Protein AF-0000000069704920 (afdb_homodimer)

Organism: NCBI:txid1187080

pLDDT: mean 87.67, std 16.14, range [35.16, 98.75]

Structure (mmCIF, N/CA/C/O backbone):
data_AF-0000000069704920-model_v1
#
loop_
_entity.id
_entity.type
_entity.pdbx_description
1 polymer 'Phospholipase D-like protein'
#
loop_
_atom_site.group_PDB
_atom_site.id
_atom_site.type_symbol
_atom_site.label_atom_id
_atom_site.label_alt_id
_atom_site.label_comp_id
_atom_site.label_asym_id
_atom_site.label_entity_id
_atom_site.label_seq_id
_atom_site.pdbx_PDB_ins_code
_atom_site.Cartn_x
_atom_site.Cartn_y
_atom_site.Cartn_z
_atom_site.occupancy
_atom_site.B_iso_or_equiv
_atom_site.auth_seq_id
_atom_site.auth_comp_id
_atom_site.auth_asym_id
_atom_site.auth_atom_id
_atom_site.pdbx_PDB_model_num
ATOM 1 N N . MET A 1 1 ? -6.465 -25.438 -20.734 1 35.16 1 MET A N 1
ATOM 2 C CA . MET A 1 1 ? -6.168 -24.484 -19.672 1 35.16 1 MET A CA 1
ATOM 3 C C . MET A 1 1 ? -4.793 -24.75 -19.062 1 35.16 1 MET A C 1
ATOM 5 O O . MET A 1 1 ? -4.578 -2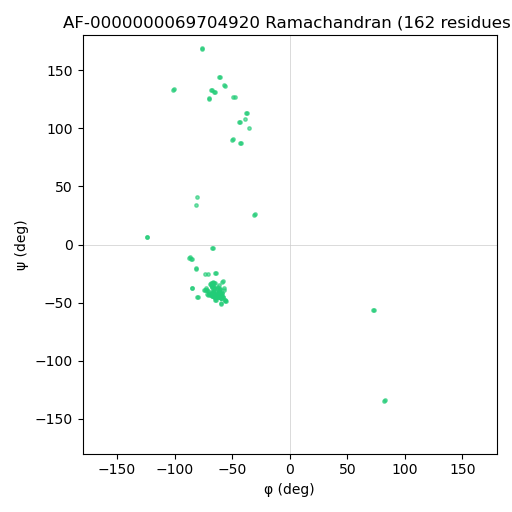5.797 -18.438 1 35.16 1 MET A O 1
ATOM 9 N N . GLU A 1 2 ? -3.732 -24.688 -19.875 1 39.25 2 GLU A N 1
ATOM 10 C CA . GLU A 1 2 ? -2.396 -25.156 -19.516 1 39.25 2 GLU A CA 1
ATOM 11 C C . GLU A 1 2 ? -2.088 -24.844 -18.047 1 39.25 2 GLU A C 1
ATOM 13 O O . GLU A 1 2 ? -2.598 -23.859 -17.5 1 39.25 2 GLU A O 1
ATOM 18 N N . ASN A 1 3 ? -1.941 -25.766 -17.156 1 41.88 3 ASN A N 1
ATOM 19 C CA . ASN A 1 3 ? -1.602 -25.672 -15.742 1 41.88 3 ASN A CA 1
ATOM 20 C C . ASN A 1 3 ? -0.701 -24.469 -15.453 1 41.88 3 ASN A C 1
ATOM 22 O O . ASN A 1 3 ? 0.525 -24.594 -15.438 1 41.88 3 ASN A O 1
ATOM 26 N N . SER A 1 4 ? -0.689 -23.297 -16.281 1 53.38 4 SER A N 1
ATOM 27 C CA . SER A 1 4 ? 0.261 -22.203 -16.391 1 53.38 4 SER A CA 1
ATOM 28 C C . SER A 1 4 ? 0.622 -21.641 -15.016 1 53.38 4 SER A C 1
ATOM 30 O O . SER A 1 4 ? -0.26 -21.266 -14.242 1 53.38 4 SER A O 1
ATOM 32 N N . THR A 1 5 ? 1.651 -22.172 -14.414 1 72.94 5 THR A N 1
ATOM 33 C CA . THR A 1 5 ? 2.23 -21.75 -13.141 1 72.94 5 THR A CA 1
ATOM 34 C C . THR A 1 5 ? 2.322 -20.234 -13.062 1 72.94 5 THR A C 1
ATOM 36 O O . THR A 1 5 ? 2.764 -19.578 -14.008 1 72.94 5 THR A O 1
ATOM 39 N N . ILE A 1 6 ? 1.363 -19.516 -12.633 1 82.62 6 ILE A N 1
ATOM 40 C CA . ILE A 1 6 ? 1.414 -18.078 -12.391 1 82.62 6 ILE A CA 1
ATOM 41 C C . ILE A 1 6 ? 2.719 -17.719 -11.68 1 82.62 6 ILE A C 1
ATOM 43 O O . ILE A 1 6 ? 2.971 -18.172 -10.562 1 82.62 6 ILE A O 1
ATOM 47 N N . PRO A 1 7 ? 3.609 -17.109 -12.5 1 89.88 7 PRO A N 1
ATOM 48 C CA . PRO A 1 7 ? 4.887 -16.734 -11.875 1 89.88 7 PRO A CA 1
ATOM 49 C C . PRO A 1 7 ? 4.719 -15.844 -10.648 1 89.88 7 PRO A C 1
ATOM 51 O O . PRO A 1 7 ? 3.83 -14.992 -10.625 1 89.88 7 PRO A O 1
ATOM 54 N N . VAL A 1 8 ? 5.445 -16.156 -9.672 1 94.12 8 VAL A N 1
ATOM 55 C CA . VAL A 1 8 ? 5.504 -15.312 -8.477 1 94.12 8 VAL A CA 1
ATOM 56 C C . VAL A 1 8 ? 6.121 -13.961 -8.828 1 94.12 8 VAL A C 1
ATOM 58 O O . VAL A 1 8 ? 7.121 -13.891 -9.547 1 94.12 8 VAL A O 1
ATOM 61 N N . MET A 1 9 ? 5.465 -12.883 -8.414 1 96.75 9 MET A N 1
ATOM 62 C CA . MET A 1 9 ? 6.027 -11.547 -8.602 1 96.75 9 MET A CA 1
ATOM 63 C C . MET A 1 9 ? 7.277 -11.352 -7.75 1 96.75 9 MET A C 1
ATOM 65 O O . MET A 1 9 ? 7.281 -11.695 -6.566 1 96.75 9 MET A O 1
ATOM 69 N N . SER A 1 10 ? 8.297 -10.852 -8.297 1 97.62 10 SER A N 1
ATOM 70 C CA . SER A 1 10 ? 9.539 -10.594 -7.566 1 97.62 10 SER A CA 1
ATOM 71 C C . SER A 1 10 ? 9.414 -9.352 -6.688 1 97.62 10 SER A C 1
ATOM 73 O O . SER A 1 10 ? 8.492 -8.555 -6.855 1 97.62 10 SER A O 1
ATOM 75 N N . ILE A 1 11 ? 10.398 -9.195 -5.812 1 98.31 11 ILE A N 1
ATOM 76 C CA . ILE A 1 11 ? 10.453 -8.008 -4.961 1 98.31 11 ILE A CA 1
ATOM 77 C C . ILE A 1 11 ? 10.602 -6.758 -5.824 1 98.31 11 ILE A C 1
ATOM 79 O O . ILE A 1 11 ? 9.938 -5.746 -5.582 1 98.31 11 ILE A O 1
ATOM 83 N N . LYS A 1 12 ? 11.422 -6.805 -6.824 1 98.25 12 LYS A N 1
ATOM 84 C CA . LYS A 1 12 ? 11.633 -5.676 -7.723 1 98.25 12 LYS A CA 1
ATOM 85 C C . LYS A 1 12 ? 10.344 -5.301 -8.445 1 98.25 12 LYS A C 1
ATOM 87 O O . LYS A 1 12 ? 10.039 -4.117 -8.602 1 98.25 12 LYS A O 1
ATOM 92 N N . ASP A 1 13 ? 9.625 -6.254 -8.906 1 98 13 ASP A N 1
ATOM 93 C CA . ASP A 1 13 ? 8.359 -6.004 -9.586 1 98 13 ASP A CA 1
ATOM 94 C C . ASP A 1 13 ? 7.375 -5.281 -8.664 1 98 13 ASP A C 1
ATOM 96 O O . ASP A 1 13 ? 6.688 -4.352 -9.086 1 98 13 ASP A O 1
ATOM 100 N N . TRP A 1 14 ? 7.297 -5.672 -7.453 1 98.56 14 TRP A N 1
ATOM 101 C CA . TRP A 1 14 ? 6.414 -5.047 -6.473 1 98.56 14 TRP A CA 1
ATOM 102 C C . TRP A 1 14 ? 6.867 -3.623 -6.164 1 98.56 14 TRP A C 1
ATOM 104 O O . TRP A 1 14 ? 6.039 -2.73 -5.965 1 98.56 14 TRP A O 1
ATOM 114 N N . MET A 1 15 ? 8.18 -3.541 -6.074 1 98.5 15 MET A N 1
ATOM 115 C CA . MET A 1 15 ? 8.703 -2.195 -5.848 1 98.5 15 MET A CA 1
ATOM 116 C C . MET A 1 15 ? 8.219 -1.234 -6.93 1 98.5 15 MET A C 1
ATOM 118 O O . MET A 1 15 ? 7.762 -0.132 -6.625 1 98.5 15 MET A O 1
ATOM 122 N N . ILE A 1 16 ? 8.336 -1.607 -8.109 1 98.19 16 ILE A N 1
ATOM 123 C CA . ILE A 1 16 ? 7.914 -0.777 -9.234 1 98.19 16 ILE A CA 1
ATOM 124 C C . ILE A 1 16 ? 6.402 -0.583 -9.195 1 98.19 16 ILE A C 1
ATOM 126 O O . ILE A 1 16 ? 5.906 0.529 -9.391 1 98.19 16 ILE A O 1
ATOM 130 N N . THR A 1 17 ? 5.656 -1.619 -8.977 1 98.44 17 THR A N 1
ATOM 131 C CA . THR A 1 17 ? 4.199 -1.586 -8.914 1 98.44 17 THR A CA 1
ATOM 132 C C . THR A 1 17 ? 3.727 -0.58 -7.867 1 98.44 17 THR A C 1
ATOM 134 O O . THR A 1 17 ? 2.873 0.263 -8.148 1 98.44 17 THR A O 1
ATOM 137 N N . ILE A 1 18 ? 4.336 -0.683 -6.672 1 98.19 18 ILE A N 1
ATOM 138 C CA . ILE A 1 18 ? 3.949 0.182 -5.562 1 98.19 18 ILE A CA 1
ATOM 139 C C . ILE A 1 18 ? 4.328 1.627 -5.879 1 98.19 18 ILE A C 1
ATOM 141 O O . ILE A 1 18 ? 3.559 2.551 -5.598 1 98.19 18 ILE A O 1
ATOM 145 N N . LEU A 1 19 ? 5.477 1.833 -6.449 1 97.81 19 LEU A N 1
ATOM 146 C CA . LEU A 1 19 ? 5.938 3.166 -6.82 1 97.81 19 LEU A CA 1
ATOM 147 C C . LEU A 1 19 ? 4.969 3.82 -7.805 1 97.81 19 LEU A C 1
ATOM 149 O O . LEU A 1 19 ? 4.551 4.961 -7.602 1 97.81 19 LEU A O 1
ATOM 153 N N . ILE A 1 20 ? 4.633 3.137 -8.852 1 97.62 20 ILE A N 1
ATOM 154 C CA . ILE A 1 20 ? 3.729 3.656 -9.875 1 97.62 20 ILE A CA 1
ATOM 155 C C . ILE A 1 20 ? 2.367 3.961 -9.25 1 97.62 20 ILE A C 1
ATOM 157 O O . ILE A 1 20 ? 1.757 4.988 -9.547 1 97.62 20 ILE A O 1
ATOM 161 N N . ALA A 1 21 ? 1.911 3.057 -8.367 1 97.5 21 ALA A N 1
ATOM 162 C CA . ALA A 1 21 ? 0.61 3.223 -7.723 1 97.5 21 ALA A CA 1
ATOM 163 C C . ALA A 1 21 ? 0.59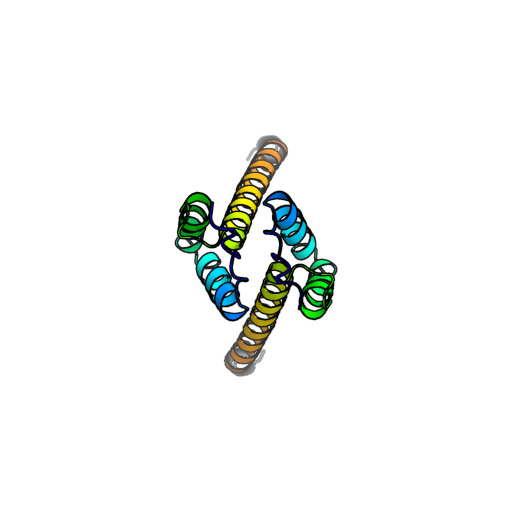3 4.465 -6.836 1 97.5 21 ALA A C 1
ATOM 165 O O . ALA A 1 21 ? -0.47 5.031 -6.57 1 97.5 21 ALA A O 1
ATOM 166 N N . ALA A 1 22 ? 1.773 4.891 -6.367 1 95.56 22 ALA A N 1
ATOM 167 C CA . ALA A 1 22 ? 1.873 6.016 -5.438 1 95.56 22 ALA A CA 1
ATOM 168 C C . ALA A 1 22 ? 1.806 7.348 -6.18 1 95.56 22 ALA A C 1
ATOM 170 O O . ALA A 1 22 ? 1.598 8.398 -5.566 1 95.56 22 ALA A O 1
ATOM 171 N N . ILE A 1 23 ? 2.076 7.359 -7.438 1 93.69 23 ILE A N 1
ATOM 172 C CA . ILE A 1 23 ? 2.004 8.562 -8.25 1 93.69 23 ILE A CA 1
ATOM 173 C C . ILE A 1 23 ? 0.546 8.977 -8.43 1 93.69 23 ILE A C 1
ATOM 175 O O . ILE A 1 23 ? -0.253 8.227 -9 1 93.69 23 ILE A O 1
ATOM 179 N N . PRO A 1 24 ? 0.451 10.156 -8.062 1 92.25 24 PRO A N 1
ATOM 180 C CA . PRO A 1 24 ? -0.933 10.625 -8.164 1 92.25 24 PRO A CA 1
ATOM 181 C C . PRO A 1 24 ? -1.468 10.586 -9.594 1 92.25 24 PRO A C 1
ATOM 183 O O . PRO A 1 24 ? -0.722 10.844 -10.539 1 92.25 24 PRO A O 1
ATOM 186 N N . ILE A 1 25 ? -2.652 10.297 -9.797 1 94.69 25 ILE A N 1
ATOM 187 C CA . ILE A 1 25 ? -3.395 10.211 -11.047 1 94.69 25 ILE A CA 1
ATOM 188 C C . ILE A 1 25 ? -2.961 8.961 -11.82 1 94.69 25 ILE A C 1
ATOM 190 O O . ILE A 1 25 ? -3.795 8.133 -12.188 1 94.69 25 ILE A O 1
ATOM 194 N N . VAL A 1 26 ? -1.521 8.93 -12.07 1 96.44 26 VAL A N 1
ATOM 195 C CA . VAL A 1 26 ? -0.998 7.789 -12.805 1 96.44 26 VAL A CA 1
ATOM 196 C C . VAL A 1 26 ? -1.3 6.5 -12.047 1 96.44 26 VAL A C 1
ATOM 198 O O . VAL A 1 26 ? -1.722 5.504 -12.641 1 96.44 26 VAL A O 1
ATOM 201 N N . GLY A 1 27 ? -1.044 6.527 -10.797 1 96.94 27 GLY A N 1
ATOM 202 C CA . GLY A 1 27 ? -1.294 5.367 -9.953 1 96.94 27 GLY A CA 1
ATOM 203 C C . GLY A 1 27 ? -2.746 4.93 -9.961 1 96.94 27 GLY A C 1
ATOM 204 O O . GLY A 1 27 ? -3.039 3.734 -10.047 1 96.94 27 GLY A O 1
ATOM 205 N N . PHE A 1 28 ? -3.553 5.887 -9.914 1 96.81 28 PHE A N 1
ATOM 206 C CA . PHE A 1 28 ? -4.98 5.586 -9.922 1 96.81 28 PHE A CA 1
ATOM 207 C C . PHE A 1 28 ? -5.387 4.938 -11.242 1 96.81 28 PHE A C 1
ATOM 209 O O . PHE A 1 28 ? -6.113 3.943 -11.25 1 96.81 28 PHE A O 1
ATOM 216 N N . VAL A 1 29 ? -4.953 5.531 -12.312 1 97.31 29 VAL A N 1
ATOM 217 C CA . VAL A 1 29 ? -5.25 4.977 -13.633 1 97.31 29 VAL A CA 1
ATOM 218 C C . VAL A 1 29 ? -4.656 3.574 -13.75 1 97.31 29 VAL A C 1
ATOM 220 O O . VAL A 1 29 ? -5.316 2.652 -14.234 1 97.31 29 VAL A O 1
ATOM 223 N N . MET A 1 30 ? -3.502 3.4 -13.273 1 97.88 30 MET A N 1
ATOM 224 C CA . MET A 1 30 ? -2.809 2.123 -13.406 1 97.88 30 MET A CA 1
ATOM 225 C C . MET A 1 30 ? -3.5 1.041 -12.578 1 97.88 30 MET A C 1
ATOM 227 O O . MET A 1 30 ? -3.52 -0.126 -12.977 1 97.88 30 MET A O 1
ATOM 231 N N . LEU A 1 31 ? -4.066 1.374 -11.484 1 98.12 31 LEU A N 1
ATOM 232 C CA . LEU A 1 31 ? -4.809 0.401 -10.688 1 98.12 31 LEU A CA 1
ATOM 233 C C . LEU A 1 31 ? -5.973 -0.179 -11.484 1 98.12 31 LEU A C 1
ATOM 235 O O . LEU A 1 31 ? -6.277 -1.368 -11.367 1 98.12 31 LEU A O 1
ATOM 239 N N . PHE A 1 32 ? -6.59 0.677 -12.258 1 97.75 32 PHE A N 1
ATOM 240 C CA . PHE A 1 32 ? -7.668 0.183 -13.109 1 97.75 32 PHE A CA 1
ATOM 241 C C . PHE A 1 32 ? -7.121 -0.696 -14.227 1 97.75 32 PHE A C 1
ATOM 243 O O . PHE A 1 32 ? -7.691 -1.744 -14.531 1 97.75 32 PHE A O 1
ATOM 250 N N . VAL A 1 33 ? -6.031 -0.197 -14.781 1 97.12 33 VAL A N 1
ATOM 251 C CA . VAL A 1 33 ? -5.41 -0.951 -15.867 1 97.12 33 VAL A CA 1
ATOM 252 C C . VAL A 1 33 ? -4.965 -2.32 -15.359 1 97.12 33 VAL A C 1
ATOM 254 O O . VAL A 1 33 ? -5.195 -3.338 -16.016 1 97.12 33 VAL A O 1
ATOM 257 N N . TRP A 1 34 ? -4.336 -2.42 -14.156 1 97.88 34 TRP A N 1
ATOM 258 C CA . TRP A 1 34 ? -3.895 -3.693 -13.602 1 97.88 34 TRP A CA 1
ATOM 259 C C . TRP A 1 34 ? -5.086 -4.531 -13.141 1 97.88 34 TRP A C 1
ATOM 261 O O . TRP A 1 34 ? -5.117 -5.746 -13.352 1 97.88 34 TRP A O 1
ATOM 271 N N . GLY A 1 35 ? -6.043 -3.908 -12.492 1 97.75 35 GLY A N 1
ATOM 272 C CA . GLY A 1 35 ? -7.16 -4.617 -11.891 1 97.75 35 GLY A CA 1
ATOM 273 C C . GLY A 1 35 ? -8.07 -5.27 -12.922 1 97.75 35 GLY A C 1
ATOM 274 O O . GLY A 1 35 ? -8.602 -6.355 -12.688 1 97.75 35 GLY A O 1
ATOM 275 N N . PHE A 1 36 ? -8.164 -4.609 -14.07 1 96.44 36 PHE A N 1
ATOM 276 C CA . PHE A 1 36 ? -9.141 -5.074 -15.039 1 96.44 36 PHE A CA 1
ATOM 277 C C . PHE A 1 36 ? -8.477 -5.375 -16.375 1 96.44 36 PHE A C 1
ATOM 279 O O . PHE A 1 36 ? -9.156 -5.516 -17.406 1 96.44 36 PHE A O 1
ATOM 286 N N . GLY A 1 37 ? -7.094 -5.305 -16.453 1 87.5 37 GLY A N 1
ATOM 287 C CA . GLY A 1 37 ? -6.324 -5.473 -17.672 1 87.5 37 GLY A CA 1
ATOM 288 C C . GLY A 1 37 ? -6.395 -6.883 -18.234 1 87.5 37 GLY A C 1
ATOM 289 O O . GLY A 1 37 ? -5.934 -7.137 -19.344 1 87.5 37 GLY A O 1
ATOM 290 N N . GLY A 1 38 ? -6.992 -7.805 -17.703 1 83.44 38 GLY A N 1
ATOM 291 C CA . GLY A 1 38 ? -7.207 -9.125 -18.281 1 83.44 38 GLY A CA 1
ATOM 292 C C . GLY A 1 38 ? -6.016 -10.047 -18.109 1 83.44 38 GLY A C 1
ATOM 293 O O . GLY A 1 38 ? -5.324 -10 -17.094 1 83.44 38 GLY A O 1
ATOM 294 N N . GLY A 1 39 ? -5.586 -10.758 -19.094 1 83.31 39 GLY A N 1
ATOM 295 C CA . GLY A 1 39 ? -4.664 -11.883 -19.031 1 83.31 39 GLY A CA 1
ATOM 296 C C . GLY A 1 39 ? -3.207 -11.461 -19.094 1 83.31 39 GLY A C 1
ATOM 297 O O . GLY A 1 39 ? -2.316 -12.258 -18.781 1 83.31 39 GLY A O 1
ATOM 298 N N . ALA A 1 40 ? -2.979 -10.297 -19.391 1 89.5 40 ALA A N 1
ATOM 299 C CA . ALA A 1 40 ? -1.586 -9.883 -19.531 1 89.5 40 ALA A CA 1
ATOM 300 C C . ALA A 1 40 ? -0.998 -9.484 -18.172 1 89.5 40 ALA A C 1
ATOM 302 O O . ALA A 1 40 ? 0.224 -9.398 -18.031 1 89.5 40 ALA A O 1
ATOM 303 N N . VAL A 1 41 ? -1.82 -9.336 -17.266 1 94.5 41 VAL A N 1
ATOM 304 C CA . VAL A 1 41 ? -1.39 -8.906 -15.93 1 94.5 41 VAL A CA 1
ATOM 305 C C . VAL A 1 41 ? -1.312 -10.117 -15 1 94.5 41 VAL A C 1
ATOM 307 O O . VAL A 1 41 ? -2.178 -10.992 -15.039 1 94.5 41 VAL A O 1
ATOM 310 N N . ASN A 1 42 ? -0.24 -10.211 -14.273 1 95.56 42 ASN A N 1
ATOM 311 C CA . ASN A 1 42 ? -0.138 -11.25 -13.25 1 95.56 42 ASN A CA 1
ATOM 312 C C . ASN A 1 42 ? -1.378 -11.281 -12.367 1 95.56 42 ASN A C 1
ATOM 314 O O . ASN A 1 42 ? -1.794 -10.25 -11.836 1 95.56 42 ASN A O 1
ATOM 318 N N . PRO A 1 43 ? -1.941 -12.406 -12.266 1 95 43 PRO A N 1
ATOM 319 C CA . PRO A 1 43 ? -3.201 -12.492 -11.523 1 95 43 PRO A CA 1
ATOM 320 C C . PRO A 1 43 ? -3.066 -12.016 -10.078 1 95 43 PRO A C 1
ATOM 322 O O . PRO A 1 43 ? -4.023 -11.484 -9.508 1 95 43 PRO A O 1
ATOM 325 N N . ASN A 1 44 ? -1.954 -12.188 -9.477 1 96.56 44 ASN A N 1
ATOM 326 C CA . ASN A 1 44 ? -1.753 -11.68 -8.117 1 96.56 44 ASN A CA 1
ATOM 327 C C . ASN A 1 44 ? -1.752 -10.156 -8.086 1 96.56 44 ASN A C 1
ATOM 329 O O . ASN A 1 44 ? -2.361 -9.555 -7.199 1 96.56 44 ASN A O 1
ATOM 333 N N . LYS A 1 45 ? -1.065 -9.609 -9.016 1 97.75 45 LYS A N 1
ATOM 334 C CA . LYS A 1 45 ? -1.088 -8.156 -9.148 1 97.75 45 LYS A CA 1
ATOM 335 C C . LYS A 1 45 ? -2.498 -7.656 -9.445 1 97.75 45 LYS A C 1
ATOM 337 O O . LYS A 1 45 ? -2.922 -6.629 -8.906 1 97.75 45 LYS A O 1
ATOM 342 N N . GLN A 1 46 ? -3.127 -8.367 -10.273 1 98 46 GLN A N 1
ATOM 343 C CA . GLN A 1 46 ? -4.496 -8.008 -10.641 1 98 46 GLN A CA 1
ATOM 344 C C . GLN A 1 46 ? -5.402 -7.996 -9.414 1 98 46 GLN A C 1
ATOM 346 O O . GLN A 1 46 ? -6.145 -7.035 -9.188 1 98 46 GLN A O 1
ATOM 351 N N . ASN A 1 47 ? -5.297 -9.016 -8.609 1 97.88 47 ASN A N 1
ATOM 352 C CA . ASN A 1 47 ? -6.113 -9.109 -7.41 1 97.88 47 ASN A CA 1
ATOM 353 C C . ASN A 1 47 ? -5.711 -8.062 -6.375 1 97.88 47 ASN A C 1
ATOM 355 O O . ASN A 1 47 ? -6.559 -7.527 -5.66 1 97.88 47 ASN A O 1
ATOM 359 N N . TRP A 1 48 ? -4.492 -7.75 -6.297 1 98.38 48 TRP A N 1
ATOM 360 C CA . TRP A 1 48 ? -4.023 -6.684 -5.422 1 98.38 48 TRP A CA 1
ATOM 361 C C . TRP A 1 48 ? -4.609 -5.34 -5.84 1 98.38 48 TRP A C 1
ATOM 363 O O . TRP A 1 48 ? -5.07 -4.566 -4.996 1 98.38 48 TRP A O 1
ATOM 373 N N . ALA A 1 49 ? -4.598 -5.055 -7.113 1 98.56 49 ALA A N 1
ATOM 374 C CA . ALA A 1 49 ? -5.121 -3.799 -7.645 1 98.56 49 ALA A CA 1
ATOM 375 C C . ALA A 1 49 ? -6.617 -3.666 -7.371 1 98.56 49 ALA A C 1
ATOM 377 O O . ALA A 1 49 ? -7.086 -2.609 -6.945 1 98.56 49 ALA A O 1
ATOM 378 N N . LYS A 1 50 ? -7.359 -4.73 -7.59 1 98.62 50 LYS A N 1
ATOM 379 C CA . LYS A 1 50 ? -8.789 -4.727 -7.309 1 98.62 50 LYS A CA 1
ATOM 380 C C . LYS A 1 50 ? -9.062 -4.48 -5.828 1 98.62 50 LYS A C 1
ATOM 382 O O . LYS A 1 50 ? -9.961 -3.721 -5.473 1 98.62 50 LYS A O 1
ATOM 387 N N . ALA A 1 51 ? -8.297 -5.176 -5.039 1 98.75 51 ALA A N 1
ATOM 388 C CA . ALA A 1 51 ? -8.453 -4.988 -3.6 1 98.75 51 ALA A CA 1
ATOM 389 C C . ALA A 1 51 ? -8.172 -3.545 -3.199 1 98.75 51 ALA A C 1
ATOM 391 O O . ALA A 1 51 ? -8.883 -2.969 -2.377 1 98.75 51 ALA A O 1
ATOM 392 N N . THR A 1 52 ? -7.121 -2.977 -3.736 1 98.69 52 THR A N 1
ATOM 393 C CA . THR A 1 52 ? -6.746 -1.597 -3.451 1 98.69 52 THR A CA 1
ATOM 394 C C . THR A 1 52 ? -7.848 -0.636 -3.896 1 98.69 52 THR A C 1
ATOM 396 O O . THR A 1 52 ? -8.211 0.281 -3.158 1 98.69 52 THR A O 1
ATOM 399 N N . LEU A 1 53 ? -8.43 -0.875 -5.016 1 98.38 53 LEU A N 1
ATOM 400 C CA . LEU A 1 53 ? -9.523 -0.059 -5.531 1 98.38 53 LEU A CA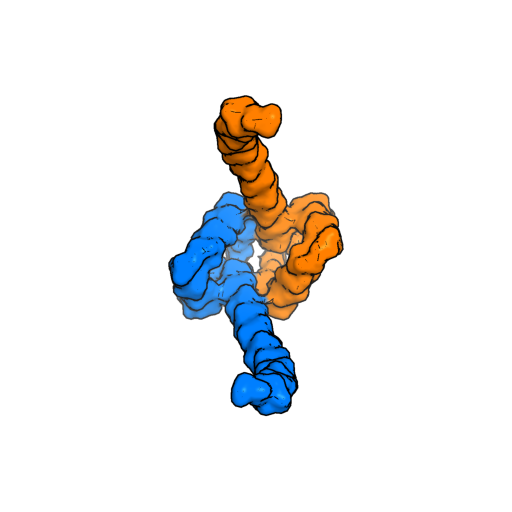 1
ATOM 401 C C . LEU A 1 53 ? -10.758 -0.177 -4.641 1 98.38 53 LEU A C 1
ATOM 403 O O . LEU A 1 53 ? -11.445 0.815 -4.391 1 98.38 53 LEU A O 1
ATOM 407 N N . LEU A 1 54 ? -10.977 -1.356 -4.203 1 98.5 54 LEU A N 1
ATOM 408 C CA . LEU A 1 54 ? -12.102 -1.569 -3.299 1 98.5 54 LEU A CA 1
ATOM 409 C C . LEU A 1 54 ? -11.906 -0.799 -1.997 1 98.5 54 LEU A C 1
ATOM 411 O O . LEU A 1 54 ? -12.852 -0.215 -1.468 1 98.5 54 LEU A O 1
ATOM 415 N N . TRP A 1 55 ? -10.719 -0.837 -1.488 1 98 55 TRP A N 1
ATOM 416 C CA . TRP A 1 55 ? -10.43 -0.072 -0.28 1 98 55 TRP A CA 1
ATOM 417 C C . TRP A 1 55 ? -10.641 1.421 -0.518 1 98 55 TRP A C 1
ATOM 419 O O . TRP A 1 55 ? -11.133 2.133 0.359 1 98 55 TRP A O 1
ATOM 429 N N . PHE A 1 56 ? -10.234 1.982 -1.726 1 97.19 56 PHE A N 1
ATOM 430 C CA . PHE A 1 56 ? -10.5 3.375 -2.068 1 97.19 56 PHE A CA 1
ATOM 431 C C . PHE A 1 56 ? -11.992 3.666 -2.029 1 97.19 56 PHE A C 1
ATOM 433 O O . PHE A 1 56 ? -12.422 4.68 -1.473 1 97.19 56 PHE A O 1
ATOM 440 N N . ALA A 1 57 ? -12.812 2.795 -2.6 1 97.56 57 ALA A N 1
ATOM 441 C CA . ALA A 1 57 ? -14.258 2.953 -2.637 1 97.56 57 ALA A CA 1
ATOM 442 C C . ALA A 1 57 ? -14.852 2.947 -1.23 1 97.56 57 ALA A C 1
ATOM 444 O O . ALA A 1 57 ? -15.703 3.773 -0.905 1 97.56 57 ALA A O 1
ATOM 445 N N . ILE A 1 58 ? -14.398 2.033 -0.414 1 97.69 58 ILE A N 1
ATOM 446 C CA . ILE A 1 58 ? -14.883 1.909 0.958 1 97.69 58 ILE A CA 1
ATOM 447 C C . ILE A 1 58 ? -14.555 3.182 1.735 1 97.69 58 ILE A C 1
ATOM 449 O O . ILE A 1 58 ? -15.406 3.729 2.434 1 97.69 58 ILE A O 1
ATOM 453 N N . ILE A 1 59 ? -13.367 3.711 1.628 1 96.31 59 ILE A N 1
ATOM 454 C CA . ILE A 1 59 ? -12.922 4.902 2.344 1 96.31 59 ILE A CA 1
ATOM 455 C C . ILE A 1 59 ? -13.727 6.117 1.871 1 96.31 59 ILE A C 1
ATOM 457 O O . ILE A 1 59 ? -14.164 6.934 2.684 1 96.31 59 ILE A O 1
ATOM 461 N N . ILE A 1 60 ? -13.922 6.266 0.592 1 95.5 60 ILE A N 1
ATOM 462 C CA . ILE A 1 60 ? -14.719 7.348 0.03 1 95.5 60 ILE A CA 1
ATOM 463 C C . ILE A 1 60 ? -16.141 7.27 0.566 1 95.5 60 ILE A C 1
ATOM 465 O O . ILE A 1 60 ? -16.719 8.281 0.981 1 95.5 60 ILE A O 1
ATOM 469 N N . GLY A 1 61 ? -16.688 6.027 0.577 1 96.62 61 GLY A N 1
ATOM 470 C CA . GLY A 1 61 ? -18 5.832 1.143 1 96.62 61 GLY A CA 1
ATOM 471 C C . GLY A 1 61 ? -18.094 6.227 2.605 1 96.62 61 GLY A C 1
ATOM 472 O O . GLY A 1 61 ? -19.047 6.887 3.018 1 96.62 61 GLY A O 1
ATOM 473 N N . LEU A 1 62 ? -17.156 5.883 3.381 1 94.88 62 LEU A N 1
ATOM 474 C CA . LEU A 1 62 ? -17.109 6.223 4.797 1 94.88 62 LEU A CA 1
ATOM 475 C C . LEU A 1 62 ? -17 7.734 4.988 1 94.88 62 LEU A C 1
ATOM 477 O O . LEU A 1 62 ? -17.641 8.297 5.879 1 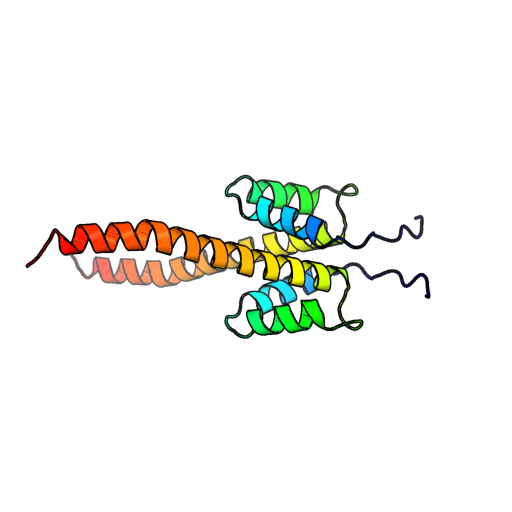94.88 62 LEU A O 1
ATOM 481 N N . TYR A 1 63 ? -16.172 8.352 4.223 1 94 63 TYR A N 1
ATOM 482 C CA . TYR A 1 63 ? -16 9.797 4.281 1 94 63 TYR A CA 1
ATOM 483 C C . TYR A 1 63 ? -17.312 10.508 3.979 1 94 63 TYR A C 1
ATOM 485 O O . TYR A 1 63 ? -17.656 11.492 4.633 1 94 63 TYR A O 1
ATOM 493 N N . ILE A 1 64 ? -18 10.086 3.002 1 93.5 64 ILE A N 1
ATOM 494 C CA . ILE A 1 64 ? -19.266 10.68 2.621 1 93.5 64 ILE A CA 1
ATOM 495 C C . ILE A 1 64 ? -20.266 10.539 3.773 1 93.5 64 ILE A C 1
ATOM 497 O O . ILE A 1 64 ? -20.953 11.5 4.121 1 93.5 64 ILE A O 1
ATOM 501 N N . VAL A 1 65 ? -20.312 9.391 4.395 1 92.44 65 VAL A N 1
ATOM 502 C CA . VAL A 1 65 ? -21.219 9.125 5.5 1 92.44 65 VAL A CA 1
ATOM 503 C C . VAL A 1 65 ? -20.859 10.023 6.688 1 92.44 65 VAL A C 1
ATOM 505 O O . VAL A 1 65 ? -21.75 10.641 7.289 1 92.44 65 VAL A O 1
ATOM 508 N N . VAL A 1 66 ? -19.609 10.156 7.012 1 90.81 66 VAL A N 1
ATOM 509 C CA . VAL A 1 66 ? -19.141 10.953 8.141 1 90.81 66 VAL A CA 1
ATOM 510 C C . VAL A 1 66 ? -19.438 12.43 7.879 1 90.81 66 VAL A C 1
ATOM 512 O O . VAL A 1 66 ? -19.891 13.148 8.773 1 90.81 66 VAL A O 1
ATOM 515 N N . PHE A 1 67 ? -19.156 12.812 6.676 1 89.19 67 PHE A N 1
ATOM 516 C CA . PHE A 1 67 ? -19.406 14.203 6.312 1 89.19 67 PHE A CA 1
ATOM 517 C C . PHE A 1 67 ? -20.906 14.508 6.328 1 89.19 67 PHE A C 1
ATOM 519 O O . PHE A 1 67 ? -21.312 15.617 6.688 1 89.19 67 PHE A O 1
ATOM 526 N N . MET A 1 68 ? -21.656 13.602 5.934 1 89.38 68 MET A N 1
ATOM 527 C CA . MET A 1 68 ? -23.094 13.797 5.938 1 89.38 68 MET A CA 1
ATOM 528 C C . MET A 1 68 ? -23.625 13.891 7.363 1 89.38 68 MET A C 1
ATOM 530 O O . MET A 1 68 ? -24.516 14.711 7.652 1 89.38 68 MET A O 1
ATOM 534 N N . VAL A 1 69 ? -23.062 13.148 8.219 1 86.94 69 VAL A N 1
ATOM 535 C CA . VAL A 1 69 ? -23.531 13.125 9.602 1 86.94 69 VAL A CA 1
ATOM 536 C C . VAL A 1 69 ? -22.984 14.344 10.352 1 86.94 69 VAL A C 1
ATOM 538 O O . VAL A 1 69 ? -23.734 15.031 11.055 1 86.94 69 VAL A O 1
ATOM 541 N N . PHE A 1 70 ? -21.656 14.602 10.141 1 83.69 70 PHE A N 1
ATOM 542 C CA . PHE A 1 70 ? -21.016 15.688 10.875 1 83.69 70 PHE A CA 1
ATOM 543 C C . PHE A 1 70 ? -21.234 17.016 10.172 1 83.69 70 PHE A C 1
ATOM 545 O O . PHE A 1 70 ? -21.266 18.078 10.812 1 83.69 70 PHE A O 1
ATOM 552 N N . GLY A 1 71 ? -21.203 16.938 8.875 1 75.62 71 GLY A N 1
ATOM 553 C CA . GLY A 1 71 ? -21.5 18.156 8.133 1 75.62 71 GLY A CA 1
ATOM 554 C C . GLY A 1 71 ? -22.859 18.75 8.477 1 75.62 71 GLY A C 1
ATOM 555 O O . GLY A 1 71 ? -23 19.953 8.656 1 75.62 71 GLY A O 1
ATOM 556 N N . ALA A 1 72 ? -23.75 18 8.656 1 76.12 72 ALA A N 1
ATOM 557 C CA . ALA A 1 72 ? -25.078 18.453 9.078 1 76.12 72 ALA A CA 1
ATOM 558 C C . ALA A 1 72 ? -25.031 19.047 10.484 1 76.12 72 ALA A C 1
ATOM 560 O O . ALA A 1 72 ? -25.656 20.078 10.758 1 76.12 72 ALA A O 1
ATOM 561 N N . ALA A 1 73 ? -24.266 18.469 11.273 1 72.06 73 ALA A N 1
ATOM 562 C CA . ALA A 1 73 ? -24.156 18.953 12.648 1 72.06 73 ALA A CA 1
ATOM 563 C C . ALA A 1 73 ? -23.391 20.266 12.703 1 72.06 73 ALA A C 1
ATOM 565 O O . ALA A 1 73 ? -23.75 21.172 13.453 1 72.06 73 ALA A O 1
ATOM 566 N N . PHE A 1 74 ? -22.391 20.281 11.812 1 71.56 74 PHE A N 1
ATOM 567 C CA . PHE A 1 74 ? -21.578 21.5 11.758 1 71.56 74 PHE A CA 1
ATOM 568 C C . PHE A 1 74 ? -22.375 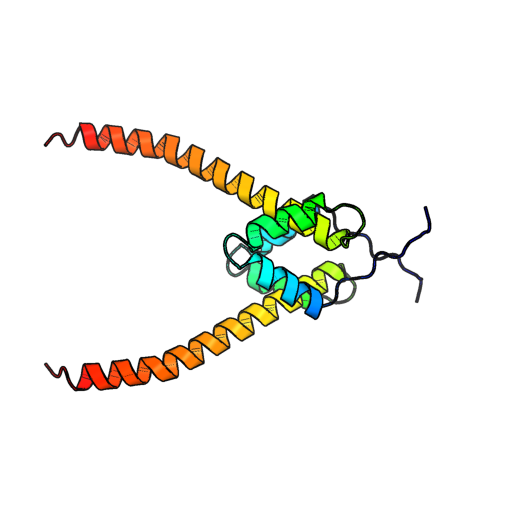22.656 11.18 1 71.56 74 PHE A C 1
ATOM 570 O O . PHE A 1 74 ? -22.312 23.781 11.703 1 71.56 74 PHE A O 1
ATOM 577 N N . LEU A 1 75 ? -23.14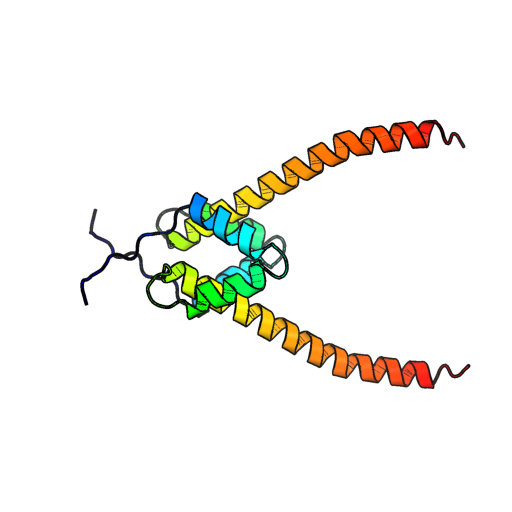1 22.469 10.172 1 71.06 75 LEU A N 1
ATOM 578 C CA . LEU A 1 75 ? -23.969 23.484 9.539 1 71.06 75 LEU A CA 1
ATOM 579 C C . LEU A 1 75 ? -25.078 23.953 10.477 1 71.06 75 LEU A C 1
ATOM 581 O O . LEU A 1 75 ? -25.422 25.125 10.508 1 71.06 75 LEU A O 1
ATOM 585 N N . SER A 1 76 ? -25.531 23.047 11.273 1 74.56 76 SER A N 1
ATOM 586 C CA . SER A 1 76 ? -26.578 23.391 12.227 1 74.56 76 SER A CA 1
ATOM 587 C C . SER A 1 76 ? -26.031 24.266 13.352 1 74.56 76 SER A C 1
ATOM 589 O O . SER A 1 76 ? -26.688 25.234 13.773 1 74.56 76 SER A O 1
ATOM 591 N N . ASN A 1 77 ? -24.797 23.906 13.758 1 67.56 77 ASN A N 1
ATOM 592 C CA . ASN A 1 77 ? -24.188 24.719 14.812 1 67.56 77 ASN A CA 1
ATOM 593 C C . ASN A 1 77 ? -23.719 26.062 14.281 1 67.56 77 ASN A C 1
ATOM 595 O O . ASN A 1 77 ? -23.781 27.078 14.984 1 67.56 77 ASN A O 1
ATOM 599 N N . TYR A 1 78 ? -23.188 26.141 13.148 1 63.47 78 TYR A N 1
ATOM 600 C CA . TYR A 1 78 ? -22.75 27.391 12.539 1 63.47 78 TYR A CA 1
ATOM 601 C C . TYR A 1 78 ? -23.938 28.328 12.305 1 63.47 78 TYR A C 1
ATOM 603 O O . TYR A 1 78 ? -23.828 29.547 12.453 1 63.47 78 TYR A O 1
ATOM 611 N N . LYS A 1 79 ? -25.094 27.844 11.938 1 68.5 79 LYS A N 1
ATOM 612 C CA . LYS A 1 79 ? -26.297 28.656 11.844 1 68.5 79 LYS A CA 1
ATOM 613 C C . LYS A 1 79 ? -26.672 29.234 13.203 1 68.5 79 LYS A C 1
ATOM 615 O O . LYS A 1 79 ? -27.141 30.375 13.289 1 68.5 79 LYS A O 1
ATOM 620 N N . ASP A 1 80 ? -26.484 28.547 14.125 1 60.34 80 ASP A N 1
ATOM 621 C CA . ASP A 1 80 ? -26.781 29.109 15.438 1 60.34 80 ASP A CA 1
ATOM 622 C C . ASP A 1 80 ? -25.75 30.172 15.812 1 60.34 80 ASP A C 1
ATOM 624 O O . ASP A 1 80 ? -26.047 31.078 16.609 1 60.34 80 ASP A O 1
ATOM 628 N N . PHE A 1 81 ? -24.5 30.125 15.266 1 54.88 81 PHE A N 1
ATOM 629 C CA . PHE A 1 81 ? -23.547 31.203 15.477 1 54.88 81 PHE A CA 1
ATOM 630 C C . PHE A 1 81 ? -23.812 32.344 14.516 1 54.88 81 PHE A C 1
ATOM 632 O O . PHE A 1 81 ? -23.25 32.406 13.422 1 54.88 81 PHE A O 1
ATOM 639 N N . ASP A 1 82 ? -24.922 32.688 14.109 1 51 82 ASP A N 1
ATOM 640 C CA . ASP A 1 82 ? -25.281 33.875 13.352 1 51 82 ASP A CA 1
ATOM 641 C C . ASP A 1 82 ? -24.5 35.094 13.836 1 51 82 ASP A C 1
ATOM 643 O O . ASP A 1 82 ? -24.484 35.406 15.031 1 51 82 ASP A O 1
ATOM 647 N N . PHE A 1 83 ? -23.531 35.5 12.945 1 38.78 83 PHE A N 1
ATOM 648 C CA . PHE A 1 83 ? -23.141 36.906 12.852 1 38.78 83 PHE A CA 1
ATOM 649 C C . PHE A 1 83 ? -24.359 37.781 12.672 1 38.78 83 PHE A C 1
ATOM 651 O O . PHE A 1 83 ? -25.375 37.375 12.117 1 38.78 83 PHE A O 1
ATOM 658 N N . MET B 1 1 ? 11.023 -31.047 -4.867 1 35.16 1 MET B N 1
ATOM 659 C CA . MET B 1 1 ? 10.547 -29.672 -4.895 1 35.16 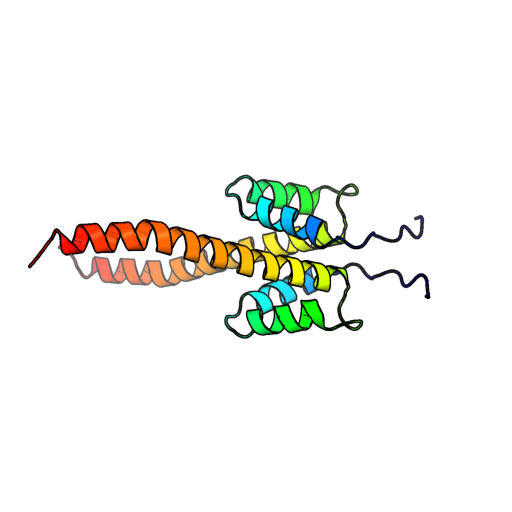1 MET B CA 1
ATOM 660 C C . MET B 1 1 ? 9.188 -29.578 -5.578 1 35.16 1 MET B C 1
ATOM 662 O O . MET B 1 1 ? 9.078 -29.828 -6.781 1 35.16 1 MET B O 1
ATOM 666 N N . GLU B 1 2 ? 8.164 -30.281 -5.059 1 39.22 2 GLU B N 1
ATOM 667 C CA . GLU B 1 2 ? 6.879 -30.5 -5.715 1 39.22 2 GLU B CA 1
ATOM 668 C C . GLU B 1 2 ? 6.441 -29.266 -6.496 1 39.22 2 GLU B C 1
ATOM 670 O O . GLU B 1 2 ? 6.781 -28.141 -6.129 1 39.22 2 GLU B O 1
ATOM 675 N N . ASN B 1 3 ? 6.344 -29.234 -7.777 1 42.09 3 ASN B N 1
ATOM 676 C CA . ASN B 1 3 ? 5.906 -28.188 -8.688 1 42.09 3 ASN B CA 1
ATOM 677 C C . ASN B 1 3 ? 4.852 -27.281 -8.047 1 42.09 3 ASN B C 1
ATOM 679 O O . ASN B 1 3 ? 3.654 -27.484 -8.242 1 42.09 3 ASN B O 1
ATOM 683 N N . SER B 1 4 ? 4.766 -27.094 -6.633 1 53.31 4 SER B N 1
ATOM 684 C CA . SER B 1 4 ? 3.693 -26.578 -5.785 1 53.31 4 SER B CA 1
ATOM 685 C C . SER B 1 4 ? 3.164 -25.25 -6.316 1 53.31 4 SER B C 1
ATOM 687 O O . SER B 1 4 ? 3.926 -24.312 -6.496 1 53.31 4 SER B O 1
ATOM 689 N N . THR B 1 5 ? 2.176 -25.312 -7.176 1 72.88 5 THR B N 1
ATOM 690 C CA . THR B 1 5 ? 1.458 -24.188 -7.766 1 72.88 5 THR B CA 1
ATOM 691 C C . THR B 1 5 ? 1.16 -23.125 -6.711 1 72.88 5 THR B C 1
ATOM 693 O O . THR B 1 5 ? 0.711 -23.453 -5.609 1 72.88 5 THR B O 1
ATOM 696 N N . ILE B 1 6 ? 1.979 -22.203 -6.43 1 82.88 6 ILE B N 1
ATOM 697 C CA . ILE B 1 6 ? 1.723 -21.078 -5.543 1 82.88 6 ILE B CA 1
ATOM 698 C C . ILE B 1 6 ? 0.338 -20.5 -5.828 1 82.88 6 ILE B C 1
ATOM 700 O O . ILE B 1 6 ? 0.079 -20 -6.926 1 82.88 6 ILE B O 1
ATOM 704 N N . PRO B 1 7 ? -0.563 -20.812 -4.891 1 90 7 PRO B N 1
ATOM 705 C CA . PRO B 1 7 ? -1.916 -20.297 -5.113 1 90 7 PRO B CA 1
ATOM 706 C C . PRO B 1 7 ? -1.951 -18.781 -5.266 1 90 7 PRO B C 1
ATOM 708 O O . PRO B 1 7 ? -1.194 -18.078 -4.598 1 90 7 PRO B O 1
ATOM 711 N N . VAL B 1 8 ? -2.695 -18.375 -6.18 1 94.19 8 VAL B N 1
ATOM 712 C CA . VAL B 1 8 ? -2.947 -16.938 -6.363 1 94.19 8 VAL B CA 1
ATOM 713 C C . VAL B 1 8 ? -3.725 -16.406 -5.164 1 94.19 8 VAL B C 1
ATOM 715 O O . VAL B 1 8 ? -4.68 -17.031 -4.699 1 94.19 8 VAL B O 1
ATOM 718 N N . MET B 1 9 ? -3.254 -15.281 -4.609 1 96.81 9 MET B N 1
ATOM 719 C CA . MET B 1 9 ? -3.988 -14.633 -3.527 1 96.81 9 MET B CA 1
ATOM 720 C C . MET B 1 9 ? -5.297 -14.039 -4.039 1 96.81 9 MET B C 1
ATOM 722 O O . MET B 1 9 ? -5.324 -13.383 -5.082 1 96.81 9 MET B O 1
ATOM 726 N N . SER B 1 10 ? -6.352 -14.258 -3.367 1 97.69 10 SER B N 1
ATOM 727 C CA . SER B 1 10 ? -7.656 -13.719 -3.748 1 97.69 10 SER B CA 1
ATOM 728 C C . SER B 1 10 ? -7.762 -12.234 -3.412 1 97.69 10 SER B C 1
ATOM 730 O O . SER B 1 10 ? -6.949 -11.703 -2.646 1 97.69 10 SER B O 1
ATOM 732 N N . ILE B 1 11 ? -8.805 -11.617 -3.928 1 98.31 11 ILE B N 1
ATOM 733 C CA . ILE B 1 11 ? -9.078 -10.211 -3.627 1 98.31 11 ILE B CA 1
ATOM 734 C C . ILE B 1 11 ? -9.344 -10.047 -2.133 1 98.31 11 ILE B C 1
ATOM 736 O O . ILE B 1 11 ? -8.836 -9.109 -1.507 1 98.31 11 ILE B O 1
ATOM 740 N N . LYS B 1 12 ? -10.062 -10.922 -1.551 1 98.19 12 LYS B N 1
ATOM 741 C CA . LYS B 1 12 ? -10.375 -10.875 -0.125 1 98.19 12 LYS B CA 1
ATOM 742 C C . LYS B 1 12 ? -9.109 -10.984 0.717 1 98.19 12 LYS B C 1
ATOM 744 O O . LYS B 1 12 ? -8.953 -10.273 1.715 1 98.19 12 LYS B O 1
ATOM 749 N N . ASP B 1 13 ? -8.234 -11.852 0.349 1 98 13 ASP B N 1
ATOM 750 C CA . ASP B 1 13 ? -6.977 -12.008 1.068 1 98 13 ASP B CA 1
ATOM 751 C C . ASP B 1 13 ? -6.16 -10.719 1.046 1 98 13 ASP B C 1
ATOM 753 O O . ASP B 1 13 ? -5.586 -10.328 2.061 1 98 13 ASP B O 1
ATOM 757 N N . TRP B 1 14 ? -6.109 -10.078 -0.049 1 98.56 14 TRP B N 1
ATOM 758 C CA . TRP B 1 14 ? -5.379 -8.82 -0.188 1 98.56 14 TRP B CA 1
ATOM 759 C C . TRP B 1 14 ? -6.043 -7.715 0.628 1 98.56 14 TRP B C 1
ATOM 761 O O . TRP B 1 14 ? -5.359 -6.867 1.206 1 98.56 14 TRP B O 1
ATOM 771 N N . MET B 1 15 ? -7.355 -7.77 0.552 1 98.56 15 MET B N 1
ATOM 772 C CA . MET B 1 15 ? -8.07 -6.781 1.359 1 98.56 15 MET B CA 1
ATOM 773 C C . MET B 1 15 ? -7.66 -6.883 2.826 1 98.56 15 MET B C 1
ATOM 775 O O . MET B 1 15 ? -7.375 -5.867 3.465 1 98.56 15 MET B O 1
ATOM 779 N N . ILE B 1 16 ? -7.645 -8.016 3.338 1 98.19 16 ILE B N 1
ATOM 780 C CA . ILE B 1 16 ? -7.277 -8.234 4.73 1 98.19 16 ILE B CA 1
ATOM 781 C C . ILE B 1 16 ? -5.809 -7.871 4.941 1 98.19 16 ILE B C 1
ATOM 783 O O . ILE B 1 16 ? -5.461 -7.215 5.926 1 98.19 16 ILE B O 1
ATOM 787 N N . THR B 1 17 ? -4.941 -8.297 4.07 1 98.5 17 THR B N 1
ATOM 788 C CA . THR B 1 17 ? -3.51 -8.031 4.141 1 98.5 17 THR B CA 1
ATOM 789 C C . THR B 1 17 ? -3.244 -6.527 4.207 1 98.5 17 THR B C 1
ATOM 791 O O . THR B 1 17 ? -2.498 -6.062 5.07 1 98.5 17 THR B O 1
ATOM 794 N N . ILE B 1 18 ? -3.908 -5.797 3.301 1 98.19 18 ILE B N 1
ATOM 795 C CA . ILE B 1 18 ? -3.713 -4.355 3.219 1 98.19 18 ILE B CA 1
ATOM 796 C C . ILE B 1 18 ? -4.262 -3.686 4.477 1 98.19 18 ILE B C 1
ATOM 798 O O . ILE B 1 18 ? -3.645 -2.764 5.016 1 98.19 18 ILE B O 1
ATOM 802 N N . LEU B 1 19 ? -5.398 -4.129 4.938 1 97.75 19 LEU B N 1
ATOM 803 C CA . LEU B 1 19 ? -6.012 -3.584 6.141 1 97.75 19 LEU B CA 1
ATOM 804 C C . LEU B 1 19 ? -5.086 -3.746 7.344 1 97.75 19 LEU B C 1
ATOM 806 O O . LEU B 1 19 ? -4.844 -2.785 8.078 1 97.75 19 LEU B O 1
ATOM 810 N N . ILE B 1 20 ? -4.59 -4.922 7.559 1 97.69 20 ILE B N 1
ATOM 811 C CA . ILE B 1 20 ? -3.703 -5.211 8.68 1 97.69 20 ILE B CA 1
ATOM 812 C C . ILE B 1 20 ? -2.438 -4.367 8.57 1 97.69 20 ILE B C 1
ATOM 814 O O . ILE B 1 20 ? -1.956 -3.824 9.57 1 97.69 20 ILE B O 1
ATOM 818 N N . ALA B 1 21 ? -1.919 -4.242 7.336 1 97.5 21 ALA B N 1
ATOM 819 C CA . ALA B 1 21 ? -0.696 -3.479 7.105 1 97.5 21 ALA B CA 1
ATOM 820 C C . ALA B 1 21 ? -0.903 -2 7.43 1 97.5 21 ALA B C 1
ATOM 822 O O . ALA B 1 21 ? 0.054 -1.285 7.734 1 97.5 21 ALA B O 1
ATOM 823 N N . ALA B 1 22 ? -2.158 -1.54 7.363 1 95.62 22 ALA B N 1
ATOM 824 C CA . ALA B 1 22 ? -2.469 -0.127 7.562 1 95.62 22 ALA B CA 1
ATOM 825 C C . ALA B 1 22 ? -2.533 0.218 9.047 1 95.62 22 ALA B C 1
ATOM 827 O O . ALA B 1 22 ? -2.506 1.393 9.422 1 95.62 22 ALA B O 1
ATOM 828 N N . ILE B 1 23 ? -2.73 -0.748 9.891 1 93.56 23 ILE B N 1
ATOM 829 C CA . ILE B 1 23 ? -2.771 -0.538 11.336 1 93.56 23 ILE B CA 1
ATOM 830 C C . ILE B 1 23 ? -1.373 -0.195 11.844 1 93.56 23 ILE B C 1
ATOM 832 O O . ILE B 1 23 ? -0.442 -0.993 11.703 1 93.56 23 ILE B O 1
ATOM 836 N N . PRO B 1 24 ? -1.468 0.881 12.469 1 92.25 24 PRO B N 1
ATOM 837 C CA . PRO B 1 24 ? -0.157 1.309 12.961 1 92.25 24 PRO B CA 1
ATOM 838 C C . PRO B 1 24 ? 0.468 0.298 13.922 1 92.25 24 PRO B C 1
ATOM 840 O O . PRO B 1 24 ? -0.244 -0.34 14.703 1 92.25 24 PRO B O 1
ATOM 843 N N . ILE B 1 25 ? 1.697 0.113 13.914 1 94.62 25 ILE B N 1
ATOM 844 C CA . ILE B 1 25 ? 2.518 -0.77 14.734 1 94.62 25 ILE B CA 1
ATOM 845 C C . ILE B 1 25 ? 2.303 -2.219 14.305 1 94.62 25 ILE B C 1
ATOM 847 O O . ILE B 1 25 ? 3.262 -2.928 13.984 1 94.62 25 ILE B O 1
ATOM 851 N N . VAL B 1 26 ? 0.901 -2.629 14.367 1 96.62 26 VAL B N 1
ATOM 852 C CA . VAL B 1 26 ? 0.584 -4 13.992 1 96.62 26 VAL B CA 1
ATOM 853 C C . VAL B 1 26 ? 1.011 -4.254 12.547 1 96.62 26 VAL B C 1
ATOM 855 O O . VAL B 1 26 ? 1.598 -5.293 12.234 1 96.62 26 VAL B O 1
ATOM 858 N N . GLY B 1 27 ? 0.675 -3.338 11.711 1 96.94 27 GLY B N 1
ATOM 859 C CA . GLY B 1 27 ? 1.029 -3.451 10.312 1 96.94 27 GLY B CA 1
ATOM 860 C C . GLY B 1 27 ? 2.525 -3.547 10.078 1 96.94 27 GLY B C 1
ATOM 861 O O . GLY B 1 27 ? 2.984 -4.363 9.273 1 96.94 27 GLY B O 1
ATOM 862 N N . PHE B 1 28 ? 3.191 -2.762 10.797 1 96.75 28 PHE B N 1
ATOM 863 C CA . PHE B 1 28 ? 4.645 -2.775 10.664 1 96.75 28 PHE B CA 1
ATOM 864 C C . PHE B 1 28 ? 5.211 -4.121 11.094 1 96.75 28 PHE B C 1
ATOM 866 O O . PHE B 1 28 ? 6.066 -4.688 10.414 1 96.75 28 PHE B O 1
ATOM 873 N N . VAL B 1 29 ? 4.762 -4.578 12.234 1 97.31 29 VAL B N 1
ATOM 874 C CA . VAL B 1 29 ? 5.211 -5.875 12.727 1 97.31 29 VAL B CA 1
ATOM 875 C C . VAL B 1 29 ? 4.82 -6.969 11.734 1 97.31 29 VAL B C 1
ATOM 877 O O . VAL B 1 29 ? 5.629 -7.848 11.422 1 97.31 29 VAL B O 1
ATOM 880 N N . MET B 1 30 ? 3.68 -6.883 11.227 1 97.88 30 MET B N 1
ATOM 881 C CA . MET B 1 30 ? 3.174 -7.918 10.32 1 97.88 30 MET B CA 1
ATOM 882 C C . MET B 1 30 ? 3.957 -7.93 9.016 1 97.88 30 MET B C 1
ATOM 884 O O . MET B 1 30 ? 4.16 -8.984 8.414 1 97.88 30 MET B O 1
ATOM 888 N N . LEU B 1 31 ? 4.406 -6.84 8.555 1 98.12 31 LEU B N 1
ATOM 889 C CA . LEU B 1 31 ? 5.223 -6.793 7.348 1 98.12 31 LEU B CA 1
ATOM 890 C C . LEU B 1 31 ? 6.5 -7.605 7.527 1 98.12 31 LEU B C 1
ATOM 892 O O . LEU B 1 31 ? 6.965 -8.258 6.59 1 98.12 31 LEU B O 1
ATOM 896 N N . PHE B 1 32 ? 7.047 -7.516 8.719 1 97.81 32 PHE B N 1
ATOM 897 C CA . PHE B 1 32 ? 8.227 -8.32 8.992 1 97.81 32 PHE B CA 1
ATOM 898 C C . PHE B 1 32 ? 7.871 -9.805 9.062 1 97.81 32 PHE B C 1
ATOM 900 O O . PHE B 1 32 ? 8.602 -10.648 8.531 1 97.81 32 PHE B O 1
ATOM 907 N N . VAL B 1 33 ? 6.766 -10.031 9.742 1 97.12 33 VAL B N 1
ATOM 908 C CA . VAL B 1 33 ? 6.316 -11.414 9.875 1 97.12 33 VAL B CA 1
ATOM 909 C C . VAL B 1 33 ? 6.043 -12.008 8.492 1 97.12 33 VAL B C 1
ATOM 911 O O . VAL B 1 33 ? 6.449 -13.133 8.195 1 97.12 33 VAL B O 1
ATOM 914 N N . TRP B 1 34 ? 5.363 -11.273 7.578 1 97.94 34 TRP B N 1
ATOM 915 C CA . TRP B 1 34 ? 5.07 -11.758 6.234 1 97.94 34 TRP B CA 1
ATOM 916 C C . TRP B 1 34 ? 6.336 -11.812 5.387 1 97.94 34 TRP B C 1
ATOM 918 O O . TRP B 1 34 ? 6.547 -12.766 4.629 1 97.94 34 TRP B O 1
ATOM 928 N N . GLY B 1 35 ? 7.148 -10.797 5.469 1 97.75 35 GLY B N 1
ATOM 929 C CA . GLY B 1 35 ? 8.32 -10.672 4.617 1 97.75 35 GLY B CA 1
ATOM 930 C C . GLY B 1 35 ? 9.367 -11.734 4.883 1 97.75 35 GLY B C 1
ATOM 931 O O . GLY B 1 35 ? 10.023 -12.219 3.955 1 97.75 35 GLY B O 1
ATOM 932 N N . PHE B 1 36 ? 9.438 -12.125 6.145 1 96.44 36 PHE B N 1
ATOM 933 C CA . PHE B 1 36 ? 10.523 -13.016 6.512 1 96.44 36 PHE B CA 1
ATOM 934 C C . PHE B 1 36 ? 9.984 -14.297 7.152 1 96.44 36 PHE B C 1
ATOM 936 O O . PHE B 1 36 ? 10.734 -15.047 7.777 1 96.44 36 PHE B O 1
ATOM 943 N N . GLY B 1 37 ? 8.617 -14.492 7.156 1 87.44 37 GLY B N 1
ATOM 944 C CA . GLY B 1 37 ? 7.961 -15.609 7.809 1 87.44 37 GLY B CA 1
ATOM 945 C C . GLY B 1 37 ? 8.258 -16.953 7.145 1 87.44 37 GLY B C 1
ATOM 946 O O . GLY B 1 37 ? 7.891 -18 7.672 1 87.44 37 GLY B O 1
ATOM 947 N N . GLY B 1 38 ? 8.93 -17.062 6.133 1 83.31 38 GLY B N 1
ATOM 948 C CA . GLY B 1 38 ? 9.359 -18.328 5.555 1 83.31 38 GLY B CA 1
ATOM 949 C C . GLY B 1 38 ? 8.305 -18.984 4.688 1 83.31 38 GLY B C 1
ATOM 950 O O . GLY B 1 38 ? 7.543 -18.297 4.004 1 83.31 38 GLY B O 1
ATOM 951 N N . GLY B 1 39 ? 8.031 -20.234 4.805 1 82.94 39 GLY B N 1
ATOM 952 C CA . GLY B 1 39 ? 7.277 -21.062 3.879 1 82.94 39 GLY B CA 1
ATOM 953 C C . GLY B 1 39 ? 5.781 -21.031 4.141 1 82.94 39 GLY B C 1
ATOM 954 O O . GLY B 1 39 ? 4.992 -21.453 3.295 1 82.94 39 GLY B O 1
ATOM 955 N N . ALA B 1 40 ? 5.426 -20.516 5.191 1 89.44 40 ALA B N 1
ATOM 956 C CA . ALA B 1 40 ? 4 -20.531 5.516 1 89.44 40 ALA B CA 1
ATOM 957 C C . ALA B 1 40 ? 3.275 -19.359 4.867 1 89.44 40 ALA B C 1
ATOM 959 O O . ALA B 1 40 ? 2.045 -19.359 4.762 1 89.44 40 ALA B O 1
ATOM 960 N N . VAL B 1 41 ? 4.008 -18.469 4.395 1 94.62 41 VAL B N 1
ATOM 961 C CA . VAL B 1 41 ? 3.438 -17.266 3.793 1 94.62 41 VAL B C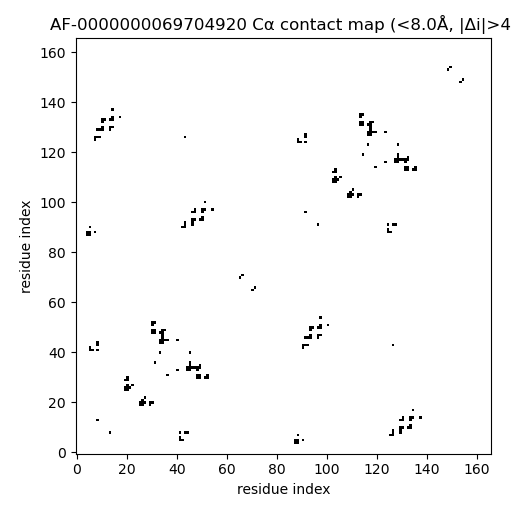A 1
ATOM 962 C C . VAL B 1 41 ? 3.473 -17.375 2.271 1 94.62 41 VAL B C 1
ATOM 964 O O . VAL B 1 41 ? 4.449 -17.875 1.702 1 94.62 41 VAL B O 1
ATOM 967 N N . ASN B 1 42 ? 2.383 -17.062 1.641 1 95.69 42 ASN B N 1
ATOM 968 C CA . ASN B 1 42 ? 2.361 -17 0.183 1 95.69 42 ASN B CA 1
ATOM 969 C C . ASN B 1 42 ? 3.537 -16.203 -0.362 1 95.69 42 ASN B C 1
ATOM 971 O O . ASN B 1 42 ? 3.773 -15.07 0.073 1 95.69 42 ASN B O 1
ATOM 975 N N . PRO B 1 43 ? 4.25 -16.781 -1.233 1 95 43 PRO B N 1
ATOM 976 C CA . PRO B 1 43 ? 5.457 -16.109 -1.715 1 95 43 PRO B CA 1
ATOM 977 C C . PRO B 1 43 ? 5.168 -14.75 -2.334 1 95 43 PRO B C 1
ATOM 979 O O . PRO B 1 43 ? 6.004 -13.844 -2.268 1 95 43 PRO B O 1
ATOM 982 N N . ASN B 1 44 ? 4.055 -14.562 -2.951 1 96.56 44 ASN B N 1
ATOM 983 C CA . ASN B 1 44 ? 3.701 -13.25 -3.49 1 96.56 44 ASN B CA 1
ATOM 984 C C . ASN B 1 44 ? 3.492 -12.227 -2.379 1 96.56 44 ASN B C 1
ATOM 986 O O . ASN B 1 44 ? 3.953 -11.086 -2.484 1 96.56 44 ASN B O 1
ATOM 990 N N . LYS B 1 45 ? 2.795 -12.672 -1.38 1 97.81 45 LYS B N 1
ATOM 991 C CA . LYS B 1 45 ? 2.627 -11.812 -0.212 1 97.81 45 LYS B CA 1
ATOM 992 C C . LYS B 1 45 ? 3.971 -11.5 0.443 1 97.81 45 LYS B C 1
ATOM 994 O O . LYS B 1 45 ? 4.215 -10.375 0.869 1 97.81 45 LYS B O 1
ATOM 999 N N . GLN B 1 46 ? 4.75 -12.5 0.512 1 98 46 GLN B N 1
ATOM 1000 C CA . GLN B 1 46 ? 6.078 -12.344 1.099 1 98 46 GLN B CA 1
ATOM 1001 C C . GLN B 1 46 ? 6.895 -11.305 0.338 1 98 46 GLN B C 1
ATOM 1003 O O . GLN B 1 46 ? 7.48 -10.406 0.943 1 98 46 GLN B O 1
ATOM 1008 N N . ASN B 1 47 ? 6.883 -11.398 -0.955 1 97.88 47 ASN B N 1
ATOM 1009 C CA . ASN B 1 47 ? 7.629 -10.461 -1.784 1 97.88 47 ASN B CA 1
ATOM 1010 C C . ASN B 1 47 ? 7.023 -9.055 -1.729 1 97.88 47 ASN B C 1
ATOM 1012 O O . ASN B 1 47 ? 7.746 -8.062 -1.76 1 97.88 47 ASN B O 1
ATOM 1016 N N . TRP B 1 48 ? 5.766 -8.961 -1.637 1 98.38 48 TRP B N 1
ATOM 1017 C CA . TRP B 1 48 ? 5.102 -7.676 -1.463 1 98.38 48 TRP B CA 1
ATOM 1018 C C . TRP B 1 48 ? 5.52 -7.02 -0.151 1 98.38 48 TRP B C 1
ATOM 1020 O O . TRP B 1 48 ? 5.816 -5.824 -0.116 1 98.38 48 TRP B O 1
ATOM 1030 N N . ALA B 1 49 ? 5.555 -7.777 0.916 1 98.56 49 ALA B N 1
ATOM 1031 C CA . ALA B 1 49 ? 5.93 -7.27 2.232 1 98.56 49 ALA B CA 1
ATOM 1032 C C . ALA B 1 49 ? 7.375 -6.777 2.24 1 98.56 49 ALA B C 1
ATOM 1034 O O . ALA B 1 49 ? 7.668 -5.699 2.764 1 98.56 49 ALA B O 1
ATOM 1035 N N . LYS B 1 50 ? 8.266 -7.539 1.646 1 98.62 50 LYS B N 1
ATOM 1036 C CA . LYS B 1 50 ? 9.664 -7.133 1.548 1 98.62 50 LYS B CA 1
ATOM 1037 C C . LYS B 1 50 ? 9.812 -5.84 0.75 1 98.62 50 LYS B C 1
ATOM 1039 O O . LYS B 1 50 ? 10.578 -4.953 1.131 1 98.62 50 LYS B O 1
ATOM 1044 N N . ALA B 1 51 ? 9.102 -5.82 -0.333 1 98.75 51 ALA B N 1
ATOM 1045 C CA . ALA B 1 51 ? 9.141 -4.613 -1.153 1 98.75 51 ALA B CA 1
ATOM 1046 C C . ALA B 1 51 ? 8.633 -3.402 -0.373 1 98.75 51 ALA B C 1
ATOM 1048 O O . ALA B 1 51 ? 9.211 -2.316 -0.456 1 98.75 51 ALA B O 1
ATOM 1049 N N . THR B 1 52 ? 7.562 -3.574 0.34 1 98.69 52 THR B N 1
ATOM 1050 C CA . THR B 1 52 ? 6.984 -2.504 1.146 1 98.69 52 THR B CA 1
ATOM 1051 C C . THR B 1 52 ? 7.965 -2.045 2.221 1 98.69 52 THR B C 1
ATOM 1053 O O . THR B 1 52 ? 8.156 -0.843 2.422 1 98.69 52 THR B O 1
ATOM 1056 N N . LEU B 1 53 ? 8.641 -2.953 2.83 1 98.38 53 LEU B N 1
ATOM 1057 C CA . LEU B 1 53 ? 9.641 -2.643 3.846 1 98.38 53 LEU B CA 1
ATOM 1058 C C . LEU B 1 53 ? 10.82 -1.891 3.234 1 98.38 53 LEU B C 1
ATOM 1060 O O . LEU B 1 53 ? 11.344 -0.955 3.84 1 98.38 53 LEU B O 1
ATOM 1064 N N . LEU B 1 54 ? 11.18 -2.324 2.09 1 98.5 54 LEU B N 1
ATOM 1065 C CA . LEU B 1 54 ? 12.266 -1.643 1.396 1 98.5 54 LEU B CA 1
ATOM 1066 C C . LEU B 1 54 ? 11.883 -0.2 1.077 1 98.5 54 LEU B C 1
ATOM 1068 O O . LEU B 1 54 ? 12.711 0.707 1.207 1 98.5 54 LEU B O 1
ATOM 1072 N N . TRP B 1 55 ? 10.68 -0.012 0.641 1 97.94 55 TRP B N 1
ATOM 1073 C CA . TRP B 1 55 ? 10.219 1.346 0.375 1 97.94 55 TRP B CA 1
ATOM 1074 C C . TRP B 1 55 ? 10.234 2.186 1.647 1 97.94 55 TRP B C 1
ATOM 1076 O O . TRP B 1 55 ? 10.57 3.371 1.612 1 97.94 55 TRP B O 1
ATOM 1086 N N . PHE B 1 56 ? 9.836 1.607 2.844 1 97.12 56 PHE B N 1
ATOM 1087 C CA . PHE B 1 56 ? 9.93 2.312 4.117 1 97.12 56 PHE B CA 1
ATOM 1088 C C . PHE B 1 56 ? 11.367 2.734 4.398 1 97.12 56 PHE B C 1
ATOM 1090 O O . PHE B 1 56 ? 11.617 3.873 4.801 1 97.12 56 PHE B O 1
ATOM 1097 N N . ALA B 1 57 ? 12.32 1.846 4.188 1 97.62 57 ALA B N 1
ATOM 1098 C CA . ALA B 1 57 ? 13.734 2.119 4.418 1 97.62 57 ALA B CA 1
ATOM 1099 C C . ALA B 1 57 ? 14.234 3.234 3.504 1 97.62 57 ALA B C 1
ATOM 1101 O O . ALA B 1 57 ? 14.945 4.137 3.949 1 97.62 57 ALA B O 1
ATOM 1102 N N . ILE B 1 58 ? 13.859 3.172 2.248 1 97.69 58 ILE B N 1
ATOM 1103 C CA . ILE B 1 58 ? 14.266 4.164 1.264 1 97.69 58 ILE B CA 1
ATOM 1104 C C . ILE B 1 58 ? 13.727 5.539 1.656 1 97.69 58 ILE B C 1
ATOM 1106 O O . ILE B 1 58 ? 14.461 6.531 1.64 1 97.69 58 ILE B O 1
ATOM 1110 N N . ILE B 1 59 ? 12.5 5.641 2.061 1 96.31 59 ILE B N 1
ATOM 1111 C CA . ILE B 1 59 ? 11.859 6.895 2.436 1 96.31 59 ILE B CA 1
ATOM 1112 C C . ILE B 1 59 ? 12.516 7.453 3.695 1 96.31 59 ILE B C 1
ATOM 1114 O O . ILE B 1 59 ? 12.789 8.656 3.777 1 96.31 59 ILE B O 1
ATOM 1118 N N . ILE B 1 60 ? 12.758 6.633 4.664 1 95.5 60 ILE B N 1
ATOM 1119 C CA . ILE B 1 60 ? 13.438 7.043 5.887 1 95.5 60 ILE B CA 1
ATOM 1120 C C . ILE B 1 60 ? 14.828 7.578 5.551 1 95.5 60 ILE B C 1
ATOM 1122 O O . ILE B 1 60 ? 15.234 8.625 6.055 1 95.5 60 ILE B O 1
ATOM 1126 N N . GLY B 1 61 ? 15.516 6.832 4.68 1 96.56 61 GLY B N 1
ATOM 1127 C CA . GLY B 1 61 ? 16.828 7.293 4.23 1 96.56 61 GLY B CA 1
ATOM 1128 C C . GLY B 1 61 ? 16.766 8.641 3.545 1 96.56 61 GLY B C 1
ATOM 1129 O O . GLY B 1 61 ? 17.609 9.508 3.812 1 96.56 61 GLY B O 1
ATOM 1130 N N . LEU B 1 62 ? 15.844 8.859 2.707 1 94.81 62 LEU B N 1
ATOM 1131 C CA . LEU B 1 62 ? 15.68 10.133 2.004 1 94.81 62 LEU B CA 1
ATOM 1132 C C . LEU B 1 62 ? 15.359 11.258 2.98 1 94.81 62 LEU B C 1
ATOM 1134 O O . LEU B 1 62 ? 15.867 12.367 2.84 1 94.81 62 LEU B O 1
ATOM 1138 N N . TYR B 1 63 ? 14.484 10.992 3.908 1 94.06 63 TYR B N 1
ATOM 1139 C CA . TYR B 1 63 ? 14.133 11.969 4.93 1 94.06 63 TYR B CA 1
ATOM 1140 C C . TYR B 1 63 ? 15.352 12.391 5.734 1 94.06 63 TYR B C 1
ATOM 1142 O O . TYR B 1 63 ? 15.523 13.57 6.047 1 94.06 63 TYR B O 1
ATOM 1150 N N . ILE B 1 64 ? 16.141 11.477 6.117 1 93.44 64 ILE B N 1
ATOM 1151 C CA . ILE B 1 64 ? 17.344 11.75 6.883 1 93.44 64 ILE B CA 1
ATOM 1152 C C . ILE B 1 64 ? 18.281 12.641 6.07 1 93.44 64 ILE B C 1
ATOM 1154 O O . ILE B 1 64 ? 18.812 13.625 6.59 1 93.44 64 ILE B O 1
ATOM 1158 N N . VAL B 1 65 ? 18.438 12.336 4.805 1 92.38 65 VAL B N 1
ATOM 1159 C CA . VAL B 1 65 ? 19.312 13.102 3.92 1 92.38 65 VAL B CA 1
ATOM 1160 C C . VAL B 1 65 ? 18.781 14.523 3.766 1 92.38 65 VAL B C 1
ATOM 1162 O O . VAL B 1 65 ? 19.531 15.492 3.869 1 92.38 65 VAL B O 1
ATOM 1165 N N . VAL B 1 66 ? 17.5 14.688 3.576 1 90.56 66 VAL B N 1
ATOM 1166 C CA . VAL B 1 66 ? 16.875 15.992 3.385 1 90.56 66 VAL B CA 1
ATOM 1167 C C . VAL B 1 66 ? 16.984 16.812 4.668 1 90.56 66 VAL B C 1
ATOM 1169 O O . VAL B 1 66 ? 17.281 18 4.621 1 90.56 66 VAL B O 1
ATOM 1172 N N . PHE B 1 67 ? 16.719 16.141 5.746 1 88.94 67 PHE B N 1
ATOM 1173 C CA . PHE B 1 67 ? 16.797 16.828 7.031 1 88.94 67 PHE B CA 1
ATOM 1174 C C . PHE B 1 67 ? 18.234 17.234 7.34 1 88.94 67 PHE B C 1
ATOM 1176 O O . PHE B 1 67 ? 18.469 18.281 7.949 1 88.94 67 PHE B O 1
ATOM 1183 N N . MET B 1 68 ? 19.109 16.438 6.969 1 89.12 68 MET B N 1
ATOM 1184 C CA . MET B 1 68 ? 20.516 16.75 7.199 1 89.12 68 MET B CA 1
ATOM 1185 C C . MET B 1 68 ? 20.953 17.938 6.348 1 89.12 68 MET B C 1
ATOM 1187 O O . MET B 1 68 ? 21.703 18.812 6.812 1 89.12 68 MET B O 1
ATOM 1191 N N . VAL B 1 69 ? 20.422 18.016 5.191 1 86.5 69 VAL B N 1
ATOM 1192 C CA . VAL B 1 69 ? 20.812 19.094 4.277 1 86.5 69 VAL B CA 1
ATOM 1193 C C . VAL B 1 69 ? 20.062 20.375 4.648 1 86.5 69 VAL B C 1
ATOM 1195 O O . VAL B 1 69 ? 20.672 21.453 4.73 1 86.5 69 VAL B O 1
ATOM 1198 N N . PHE B 1 70 ? 18.75 20.219 4.898 1 83.56 70 PHE B N 1
ATOM 1199 C CA . PHE B 1 70 ? 17.938 21.406 5.176 1 83.56 70 PHE B CA 1
ATOM 1200 C C . PHE B 1 70 ? 18.031 21.781 6.648 1 83.56 70 PHE B C 1
ATOM 1202 O O . PHE B 1 70 ? 17.891 22.953 6.996 1 83.56 70 PHE B O 1
ATOM 1209 N N . GLY B 1 71 ? 18.078 20.734 7.465 1 75.25 71 GLY B N 1
ATOM 1210 C CA . GLY B 1 71 ? 18.281 21.031 8.875 1 75.25 71 GLY B CA 1
ATOM 1211 C C . GLY B 1 71 ? 19.531 21.828 9.148 1 75.25 71 GLY B C 1
ATOM 1212 O O . GLY B 1 71 ? 19.516 22.797 9.93 1 75.25 71 GLY B O 1
ATOM 1213 N N . ALA B 1 72 ? 20.5 21.578 8.484 1 75.81 72 ALA B N 1
ATOM 1214 C CA . ALA B 1 72 ? 21.719 22.359 8.609 1 75.81 72 ALA B CA 1
ATOM 1215 C C . ALA B 1 72 ? 21.516 23.781 8.094 1 75.81 72 ALA B C 1
ATOM 1217 O O . ALA B 1 72 ? 21.984 24.75 8.703 1 75.81 72 ALA B O 1
ATOM 1218 N N . ALA B 1 73 ? 20.781 23.891 7.105 1 71.88 73 ALA B N 1
ATOM 1219 C CA . ALA B 1 73 ? 20.531 25.203 6.535 1 71.88 73 ALA B CA 1
ATOM 1220 C C . ALA B 1 73 ? 19.609 26.031 7.441 1 71.88 73 ALA B C 1
ATOM 1222 O O . ALA B 1 73 ? 19.828 27.234 7.617 1 71.88 73 ALA B O 1
ATOM 1223 N N . PHE B 1 74 ? 18.656 25.25 7.961 1 71.44 74 PHE B N 1
ATOM 1224 C CA . PHE B 1 74 ? 17.703 25.906 8.859 1 71.44 74 PHE B CA 1
ATOM 1225 C C . PHE B 1 74 ? 18.391 26.344 10.148 1 71.44 74 PHE B C 1
ATOM 1227 O O . PHE B 1 74 ? 18.172 27.453 10.625 1 71.44 74 PHE B O 1
ATOM 1234 N N . LEU B 1 75 ? 19.203 25.547 10.742 1 70.31 75 LEU B N 1
ATOM 1235 C CA . LEU B 1 75 ? 19.938 25.859 11.969 1 70.31 75 LEU B CA 1
ATOM 1236 C C . LEU B 1 75 ? 20.922 26.984 11.734 1 70.31 75 LEU B C 1
ATOM 1238 O O . LEU B 1 75 ? 21.125 27.844 12.602 1 70.31 75 LEU B O 1
ATOM 1242 N N . SER B 1 76 ? 21.453 27.016 10.531 1 74.88 76 SER B N 1
ATOM 1243 C CA . SER B 1 76 ? 22.391 28.078 10.195 1 74.88 76 SER B CA 1
ATOM 1244 C C . SER B 1 76 ? 21.688 29.422 10.07 1 74.88 76 SER B C 1
ATOM 1246 O O . SER B 1 76 ? 22.188 30.438 10.531 1 74.88 76 SER B O 1
ATOM 1248 N N . ASN B 1 77 ? 20.5 29.344 9.453 1 68.06 77 ASN B N 1
ATOM 1249 C CA . ASN B 1 77 ? 19.734 30.578 9.312 1 68.06 77 ASN B CA 1
ATOM 1250 C C . ASN B 1 77 ? 19.125 31.016 10.641 1 68.06 77 ASN B C 1
ATOM 1252 O O . ASN B 1 77 ? 19.031 32.219 10.906 1 68.06 77 ASN B O 1
ATOM 1256 N N . TYR B 1 78 ? 18.656 30.141 11.414 1 62.75 78 TYR B N 1
ATOM 1257 C CA . TYR B 1 78 ? 18.109 30.469 12.727 1 62.75 78 TYR B CA 1
ATOM 1258 C C . TYR B 1 78 ? 19.203 31.047 13.625 1 62.75 78 TYR B C 1
ATOM 1260 O O . TYR B 1 78 ? 18.922 31.953 14.43 1 62.75 78 TYR B O 1
ATOM 1268 N N . LYS B 1 79 ? 20.438 30.578 13.594 1 68.56 79 LYS B N 1
ATOM 1269 C CA . LYS B 1 79 ? 21.531 31.188 14.328 1 68.56 79 LYS B CA 1
ATOM 1270 C C . LYS B 1 79 ? 21.766 32.625 13.867 1 68.56 79 LYS B C 1
ATOM 1272 O O . LYS B 1 79 ? 22.062 33.5 14.68 1 68.56 79 LYS B O 1
ATOM 1277 N N . ASP B 1 80 ? 21.578 32.844 12.711 1 60.62 80 ASP B N 1
ATOM 1278 C CA . ASP B 1 80 ? 21.719 34.219 12.273 1 60.62 80 ASP B CA 1
ATOM 1279 C C . ASP B 1 80 ? 20.531 35.062 12.75 1 60.62 80 ASP B C 1
ATOM 1281 O O . ASP B 1 80 ? 20.656 36.281 12.922 1 60.62 80 ASP B O 1
ATOM 1285 N N . PHE B 1 81 ? 19.344 34.406 12.992 1 55.28 81 PHE B N 1
ATOM 1286 C CA . PHE B 1 81 ? 18.25 35.156 13.609 1 55.28 81 PHE B CA 1
ATOM 1287 C C . PHE B 1 81 ? 18.438 35.25 15.117 1 55.28 81 PHE B C 1
ATOM 1289 O O . PHE B 1 81 ? 18.078 34.344 15.859 1 55.28 81 PHE B O 1
ATOM 1296 N N . ASP B 1 82 ? 19.578 35.469 15.664 1 51.34 82 ASP B N 1
ATOM 1297 C CA . ASP B 1 82 ? 19.891 35.781 17.047 1 51.34 82 ASP B CA 1
ATOM 1298 C C . ASP B 1 82 ? 18.797 36.656 17.672 1 51.34 82 ASP B C 1
ATOM 1300 O O . ASP B 1 82 ? 18.453 37.719 17.141 1 51.34 82 ASP B O 1
ATOM 1304 N N . PHE B 1 83 ? 17.906 35.969 18.453 1 38.47 83 PHE B N 1
ATOM 1305 C CA . PHE B 1 83 ? 17.312 36.688 19.578 1 38.47 83 PHE B CA 1
ATOM 1306 C C . PHE B 1 83 ? 18.406 37.281 20.484 1 38.47 83 PHE B C 1
ATOM 1308 O O . PHE B 1 83 ? 19.516 36.75 20.547 1 38.47 83 PHE B O 1
#

Sequence (166 aa):
MENSTIPVMSIKDWMITILIAAIPIVGFVMLFVWGFGGGAVNPNKQNWAKATLLWFAIIIGLYIVVFMVFGAAFLSNYKDFDFMENSTIPVMSIKDWMITILIAAIPIVGFVMLFVWGFGGGAVNPNKQNWAKATLLWFAIIIGLYIVVFMVFGAAFLSNYKDFDF

Solvent-accessible surface area (backbone atoms only — not comparable to full-atom values): 8977 Å² total; per-residue (Å²): 126,75,88,67,69,68,76,71,57,48,39,67,56,37,39,52,52,54,54,48,48,66,36,77,67,58,8,59,52,44,33,51,47,41,37,67,51,58,85,84,38,56,63,48,57,16,23,42,26,44,21,52,52,48,50,53,53,52,51,51,50,51,50,52,53,50,43,57,58,48,45,51,51,49,55,54,51,49,58,70,58,64,128,128,75,86,68,70,69,76,72,58,48,39,67,56,35,40,52,51,53,52,48,49,66,35,78,66,57,8,58,52,44,33,52,47,38,37,68,51,59,85,84,38,56,62,47,57,16,22,42,26,43,23,51,50,47,51,51,51,52,50,51,51,49,49,51,53,49,42,56,58,46,45,50,50,48,54,55,50,49,59,70,56,65,126

Radius of gyration: 22.0 Å; Cα contacts (8 Å, |Δi|>4): 127; chains: 2; bounding box: 49×67×39 Å

Secondary structure (DSSP, 8-state):
------PPPPHHHHHHHHHHHHSTTHHHHHHHHHHH-GGGS-HHHHHHHHHHHHHHHHHHHHHHHHHHHHHHHHHHHHHHS--/------PPPPHHHHHHHHHHHHSTTHHHHHHHHHHH-GGGS-HHHHHHHHHHHHHHHHHHHHHHHHHHHHHHHHHHHHHHS--

Foldseek 3Di:
DPPPPLDDQDPVNVVVLVVQLPDPPSNLVVLCCQLVVPDVHRVVSNVVSVVVVVVVVVVVVVVVVCCVVVVVVVVVVVVVVDD/DPPPPLDDQDPVNVVVLVVQLPDPPSNLVVLCCQLVVPDVHRVVSNVVSVVVVVVVVVVVVVVVVCCVVVVVVVVVVVVVVDD